Protein AF-G7YKW9-F1 (afdb_monomer)

Mean predicted aligned error: 18.88 Å

Solvent-accessible surface area (backbone atoms only — not comparable to full-atom values): 8591 Å² total; per-residue (Å²): 117,67,67,60,57,52,50,54,50,50,53,54,51,50,50,52,49,49,54,61,60,68,54,58,68,74,62,39,57,76,72,69,58,84,79,69,82,64,75,63,53,61,58,48,51,61,50,48,54,54,53,49,53,51,50,52,49,52,50,49,54,53,51,47,61,72,71,48,73,67,96,83,45,69,6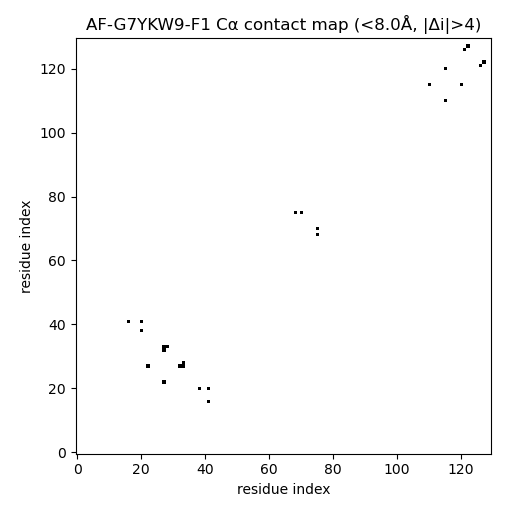3,81,76,47,67,78,79,80,62,84,81,72,91,79,73,87,84,74,87,83,83,83,93,74,95,76,79,84,77,82,80,78,75,87,77,78,65,62,80,87,73,53,59,66,66,61,53,50,46,57,69,72,67,52,82,130

Secondary structure (DSSP, 8-state):
-HHHHHHHHHHHHHHHHHHHHHS-HHHHHHTT---PPPTTHHHHHHHHHHHHHHHHHHHHHHHHHHHSPPTT-GGGTS-GGGSTT-SS------------S-----S-----GGG--HHHHHHHHHS---

InterPro domains:
  IPR013717 PIG-P [PF08510] (1-126)
  IPR052263 GPI Anchor Biosynthesis Protein [PTHR46346] (1-128)

Organism: Clonorc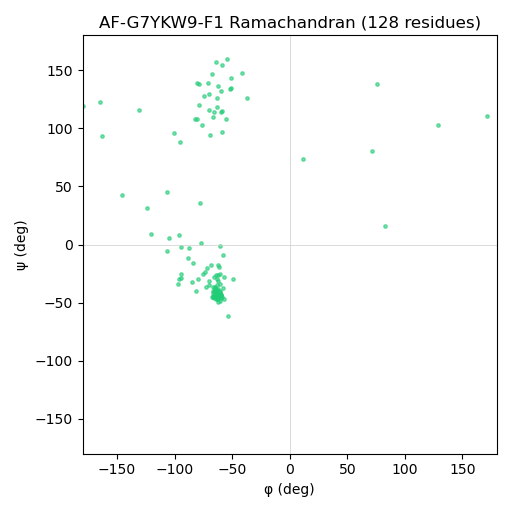his sinensis (NCBI:txid79923)

Foldseek 3Di:
DVVVVVVVVVVVVVVVLVCVQPDDPVVVVVVVNPDDDDNCCSVVVVVVVVVVVVVVVVVVVVVVVVPDDPPPDPVVVPDPVVPVPPPDDDPDDDDDDDDDDDDPDPDDPPPDPVPDDPVVVCCCVPVDDD

Structure (mmCIF, N/CA/C/O backbone):
data_AF-G7YKW9-F1
#
_entry.id   AF-G7YKW9-F1
#
loop_
_atom_site.group_PDB
_atom_site.id
_atom_site.type_symbol
_atom_site.label_atom_id
_atom_site.label_alt_id
_atom_site.label_comp_id
_atom_site.label_asym_id
_atom_site.label_entity_id
_atom_site.label_seq_id
_atom_site.pdbx_PDB_ins_code
_atom_site.Cartn_x
_atom_site.Cartn_y
_atom_site.Cartn_z
_atom_site.occupancy
_atom_site.B_iso_or_equiv
_atom_site.auth_seq_id
_atom_site.auth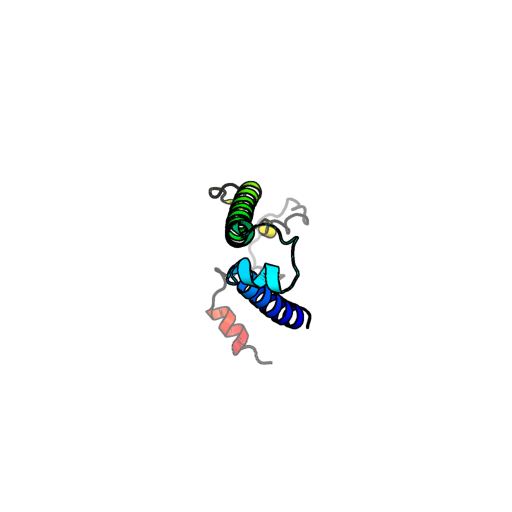_comp_id
_atom_site.auth_asym_id
_atom_site.auth_atom_id
_atom_site.pdbx_PDB_model_num
ATOM 1 N N . MET A 1 1 ? -10.408 -12.607 -12.558 1.00 73.44 1 MET A N 1
ATOM 2 C CA . MET A 1 1 ? -11.404 -12.923 -11.506 1.00 73.44 1 MET A CA 1
ATOM 3 C C . MET A 1 1 ? -10.901 -12.695 -10.075 1.00 73.44 1 MET A C 1
ATOM 5 O O . MET A 1 1 ? -11.707 -12.320 -9.238 1.00 73.44 1 MET A O 1
ATOM 9 N N . TYR A 1 2 ? -9.602 -12.816 -9.773 1.00 89.62 2 TYR A N 1
ATOM 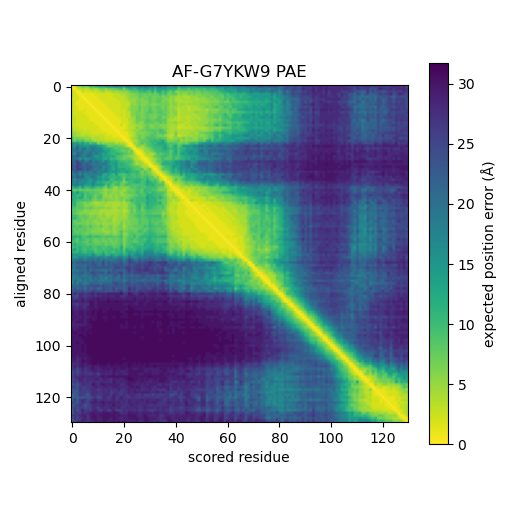10 C CA . TYR A 1 2 ? -9.075 -12.625 -8.406 1.00 89.62 2 TYR A CA 1
ATOM 11 C C . TYR A 1 2 ? -9.246 -11.210 -7.822 1.00 89.62 2 TYR A C 1
ATOM 13 O O . TYR A 1 2 ? -9.603 -11.070 -6.656 1.00 89.62 2 TYR A O 1
ATOM 21 N N . GLY A 1 3 ? -9.070 -10.160 -8.633 1.00 92.56 3 GLY A N 1
ATOM 22 C CA . GLY A 1 3 ? -9.185 -8.773 -8.162 1.00 92.56 3 GLY A CA 1
ATOM 23 C C . GLY A 1 3 ? -10.576 -8.399 -7.637 1.00 92.56 3 GLY A C 1
ATOM 24 O O . GLY A 1 3 ? -10.676 -7.628 -6.692 1.00 92.56 3 GLY A O 1
ATOM 25 N N . PHE A 1 4 ? -11.642 -8.993 -8.187 1.00 95.06 4 PHE A N 1
ATOM 26 C CA . PHE A 1 4 ? -13.010 -8.739 -7.724 1.00 95.06 4 PHE A CA 1
ATOM 27 C C . PHE A 1 4 ? -13.236 -9.275 -6.305 1.00 95.06 4 PHE A C 1
ATOM 29 O O . PHE A 1 4 ? -13.756 -8.566 -5.449 1.00 95.06 4 PHE A O 1
ATOM 36 N N . VAL A 1 5 ? -12.780 -10.500 -6.031 1.00 95.69 5 VAL A N 1
ATOM 37 C CA . VAL A 1 5 ? -12.897 -11.112 -4.699 1.00 95.69 5 VAL A CA 1
ATOM 38 C C . VAL A 1 5 ? -12.094 -10.316 -3.669 1.00 95.69 5 VAL A C 1
ATOM 40 O O . VAL A 1 5 ? -12.605 -10.023 -2.592 1.00 95.69 5 VAL A O 1
ATOM 43 N N . VAL A 1 6 ? -10.871 -9.902 -4.020 1.00 94.69 6 VAL A N 1
ATOM 44 C CA . VAL A 1 6 ? -10.019 -9.079 -3.146 1.00 94.69 6 VAL A CA 1
ATOM 45 C C . VAL A 1 6 ? -10.635 -7.699 -2.891 1.00 94.69 6 VAL A C 1
ATOM 47 O O . VAL A 1 6 ? -10.559 -7.209 -1.771 1.00 94.69 6 VAL A O 1
ATOM 50 N N . TYR A 1 7 ? -11.286 -7.094 -3.888 1.00 94.81 7 TYR A N 1
ATOM 51 C CA . TYR A 1 7 ? -11.969 -5.805 -3.748 1.00 94.81 7 TYR A CA 1
ATOM 52 C C . TYR A 1 7 ? -13.167 -5.866 -2.791 1.00 94.81 7 TYR A C 1
ATOM 54 O O . TYR A 1 7 ? -13.306 -5.022 -1.909 1.00 94.81 7 TYR A O 1
ATOM 62 N N . ILE A 1 8 ? -14.021 -6.886 -2.915 1.00 96.25 8 ILE A N 1
ATOM 63 C CA . ILE A 1 8 ? -15.144 -7.057 -1.985 1.00 96.25 8 ILE A CA 1
ATOM 64 C C . ILE A 1 8 ? -14.625 -7.375 -0.578 1.00 96.25 8 ILE A C 1
ATOM 66 O O . ILE A 1 8 ? -15.088 -6.788 0.400 1.00 96.25 8 ILE A O 1
ATOM 70 N N . ALA A 1 9 ? -13.626 -8.256 -0.470 1.00 95.19 9 ALA A N 1
ATOM 71 C CA . ALA A 1 9 ? -13.015 -8.606 0.806 1.00 95.19 9 ALA A CA 1
ATOM 72 C C . ALA A 1 9 ? -12.376 -7.392 1.500 1.00 95.19 9 ALA A C 1
ATOM 74 O O . ALA A 1 9 ? -12.544 -7.234 2.708 1.00 95.19 9 ALA A O 1
ATOM 75 N N . SER A 1 10 ? -11.690 -6.513 0.763 1.00 94.50 10 SER A N 1
ATOM 76 C CA . SER A 1 10 ? -11.064 -5.319 1.339 1.00 94.50 10 SER A CA 1
ATOM 77 C C . SER A 1 10 ? -12.096 -4.320 1.858 1.00 94.50 10 SER A C 1
ATOM 79 O O . SER A 1 10 ? -11.913 -3.790 2.951 1.00 94.50 10 SER A O 1
ATOM 81 N N . ILE A 1 11 ? -13.211 -4.119 1.145 1.00 95.12 11 ILE A N 1
ATOM 82 C CA . ILE A 1 11 ? -14.310 -3.254 1.603 1.00 95.12 11 ILE A CA 1
ATOM 83 C C . ILE A 1 11 ? -14.943 -3.802 2.881 1.00 95.12 11 ILE A C 1
ATOM 85 O O . ILE A 1 11 ? -15.134 -3.054 3.838 1.00 95.12 11 ILE A O 1
ATOM 89 N N . VAL A 1 12 ? -15.248 -5.102 2.919 1.00 95.38 12 VAL A N 1
ATOM 90 C CA . VAL A 1 12 ? -15.850 -5.739 4.100 1.00 95.38 12 VAL A CA 1
ATOM 91 C C . VAL A 1 12 ? -14.911 -5.638 5.302 1.00 95.38 12 VAL A C 1
ATOM 93 O O . VAL A 1 12 ? -15.334 -5.229 6.383 1.00 95.38 12 VAL A O 1
ATOM 96 N N . LEU A 1 13 ? -13.626 -5.942 5.114 1.00 91.38 13 LEU A N 1
ATOM 97 C CA . LEU A 1 13 ? -12.623 -5.856 6.174 1.00 91.38 13 LEU A CA 1
ATOM 98 C C . LEU A 1 13 ? -12.443 -4.413 6.671 1.00 91.38 13 LEU A C 1
ATOM 100 O O . LEU A 1 13 ? -12.348 -4.181 7.874 1.00 91.38 13 LEU A O 1
ATOM 104 N N . PHE A 1 14 ? -12.449 -3.439 5.760 1.00 89.44 14 PHE A N 1
ATOM 105 C CA . PHE A 1 14 ? -12.355 -2.022 6.098 1.00 89.44 14 PHE A CA 1
ATOM 106 C C . PHE A 1 14 ? -13.583 -1.525 6.872 1.00 89.44 14 PHE A C 1
ATOM 108 O O . PHE A 1 14 ? -13.440 -0.786 7.845 1.00 89.44 14 PHE A O 1
ATOM 115 N N . ALA A 1 15 ? -14.786 -1.968 6.502 1.00 90.94 15 ALA A N 1
ATOM 116 C CA . ALA A 1 15 ? -16.005 -1.645 7.237 1.00 90.94 15 ALA A CA 1
ATOM 117 C C . ALA A 1 15 ? -15.966 -2.211 8.666 1.00 90.94 15 ALA A C 1
ATOM 119 O O . ALA A 1 15 ? -16.244 -1.486 9.621 1.00 90.94 15 ALA A O 1
ATOM 120 N N . ILE A 1 16 ? -15.550 -3.473 8.829 1.00 87.62 16 ILE A N 1
ATOM 121 C CA . ILE A 1 16 ? -15.372 -4.106 10.147 1.00 87.62 16 ILE A CA 1
ATOM 122 C C . ILE A 1 16 ? -14.325 -3.347 10.974 1.00 87.62 16 ILE A C 1
ATOM 124 O O . ILE A 1 16 ? -14.544 -3.088 12.157 1.00 87.62 16 ILE A O 1
ATOM 128 N N . TYR A 1 17 ? -13.218 -2.939 10.349 1.00 84.81 17 TYR A N 1
ATOM 129 C CA . TYR A 1 17 ? -12.179 -2.137 10.991 1.00 84.81 17 TYR A CA 1
ATOM 130 C C . TYR A 1 17 ? -12.704 -0.782 11.483 1.00 84.81 17 TYR A C 1
ATOM 132 O O . TYR A 1 17 ? -12.424 -0.393 12.616 1.00 84.81 17 TYR A O 1
ATOM 140 N N . LEU A 1 18 ? -13.497 -0.076 10.671 1.00 84.75 18 LEU A N 1
ATOM 141 C CA . LEU A 1 18 ? -14.106 1.197 11.063 1.00 84.75 18 LEU A CA 1
ATOM 142 C C . LEU A 1 18 ? -15.094 1.030 12.214 1.00 84.75 18 LEU A C 1
ATOM 144 O O . LEU A 1 18 ? -15.041 1.802 13.169 1.00 84.75 18 LEU A O 1
ATOM 148 N N . ILE A 1 19 ? -15.962 0.016 12.148 1.00 84.44 19 ILE A N 1
ATOM 149 C CA . ILE A 1 19 ? -16.904 -0.301 13.229 1.00 84.44 19 ILE A CA 1
ATOM 150 C C . ILE A 1 19 ? -16.126 -0.543 14.524 1.00 84.44 19 ILE A C 1
ATOM 152 O O . ILE A 1 19 ? -16.435 0.054 15.551 1.00 84.44 19 ILE A O 1
ATOM 156 N N . TRP A 1 20 ? -15.061 -1.341 14.470 1.00 80.25 20 TRP A N 1
ATOM 157 C CA . TRP A 1 20 ? -14.217 -1.586 15.632 1.00 80.25 20 TRP A CA 1
ATOM 158 C C . TRP A 1 20 ? -13.510 -0.318 16.154 1.00 80.25 20 TRP A C 1
ATOM 160 O O . TRP A 1 20 ? -13.454 -0.099 17.362 1.00 80.25 20 TRP A O 1
ATOM 170 N N . ALA A 1 21 ? -13.004 0.546 15.270 1.00 80.69 21 ALA A N 1
ATOM 171 C CA . ALA A 1 21 ? -12.292 1.771 15.645 1.00 80.69 21 ALA A CA 1
ATOM 172 C C . ALA A 1 21 ? -13.202 2.859 16.260 1.00 80.69 21 ALA A C 1
ATOM 174 O O . ALA A 1 21 ? -12.777 3.619 17.144 1.00 80.69 21 ALA A O 1
ATOM 175 N N . LEU A 1 22 ? -14.448 2.956 15.781 1.00 75.69 22 LEU A N 1
ATOM 176 C CA . LEU A 1 22 ? -15.415 3.985 16.175 1.00 75.69 22 LEU A CA 1
ATOM 177 C C . LEU A 1 22 ? -16.190 3.627 17.450 1.00 75.69 22 LEU A C 1
ATOM 179 O O . LEU A 1 22 ? -16.533 4.533 18.211 1.00 75.69 22 LEU A O 1
ATOM 183 N N . VAL A 1 23 ? -16.452 2.341 17.707 1.00 77.69 23 VAL A N 1
ATOM 184 C CA . VAL A 1 23 ? -17.281 1.917 18.846 1.00 77.69 23 VAL A CA 1
ATOM 185 C C . VAL A 1 23 ? -16.557 2.162 20.190 1.00 77.69 23 VAL A C 1
ATOM 187 O O . VAL A 1 23 ? -15.405 1.752 20.358 1.00 77.69 23 VAL A O 1
ATOM 190 N N . PRO A 1 24 ? -17.201 2.823 21.178 1.00 66.62 24 PRO A N 1
ATOM 191 C CA . PRO A 1 24 ? -16.610 3.044 22.498 1.00 66.62 24 PRO A CA 1
ATOM 192 C C . PRO A 1 24 ? -16.446 1.733 23.281 1.00 66.62 24 PRO A C 1
ATOM 194 O O . PRO A 1 24 ? -17.280 0.834 23.196 1.00 66.62 24 PRO A O 1
ATOM 197 N N . HIS A 1 25 ? -15.394 1.645 24.101 1.00 62.09 25 HIS A N 1
ATOM 198 C CA . HIS A 1 25 ? -14.995 0.430 24.832 1.00 62.09 25 HIS A CA 1
ATOM 199 C C . HIS A 1 25 ? -16.094 -0.138 25.754 1.00 62.09 25 HIS A C 1
ATOM 201 O O . HIS A 1 25 ? -16.182 -1.348 25.946 1.00 62.09 25 HIS A O 1
ATOM 207 N N . GLU A 1 26 ? -16.976 0.731 26.250 1.00 63.72 26 GLU A N 1
ATOM 208 C CA . GLU A 1 26 ? -18.146 0.394 27.072 1.00 63.72 26 GLU A CA 1
ATOM 209 C C . GLU A 1 26 ? -19.096 -0.588 26.365 1.00 63.72 26 GLU A C 1
ATOM 211 O O . GLU A 1 26 ? -19.611 -1.519 26.981 1.00 63.72 26 GLU A O 1
ATOM 216 N N . TRP A 1 27 ? -19.260 -0.442 25.048 1.00 64.31 27 TRP A N 1
ATOM 217 C CA . TRP A 1 27 ? -20.124 -1.295 24.232 1.00 64.31 27 TRP A CA 1
ATOM 218 C C . TRP A 1 27 ? -19.460 -2.638 23.892 1.00 64.31 27 TRP A C 1
ATOM 220 O O . TRP A 1 27 ? -20.150 -3.646 23.760 1.00 64.31 27 TRP A O 1
ATOM 230 N N . LEU A 1 28 ? -18.123 -2.682 23.796 1.00 65.06 28 LEU A N 1
ATOM 231 C CA . LEU A 1 28 ? -17.373 -3.929 23.571 1.00 65.06 28 LEU A CA 1
ATOM 232 C C . LEU A 1 28 ? -17.350 -4.821 24.817 1.00 65.06 28 LEU A C 1
ATOM 234 O O . LEU A 1 28 ? -17.436 -6.043 24.693 1.00 65.06 28 LEU A O 1
ATOM 238 N N . GLY A 1 29 ? -17.268 -4.220 26.008 1.00 62.34 29 GLY A N 1
ATOM 239 C CA . GLY A 1 29 ? -17.350 -4.952 27.274 1.00 62.34 29 GLY A CA 1
ATOM 240 C C . GLY A 1 29 ? -18.697 -5.660 27.451 1.00 62.34 29 GLY A C 1
ATOM 241 O O . GLY A 1 29 ? -18.734 -6.807 27.888 1.00 62.34 29 GLY A O 1
ATOM 242 N N . LEU A 1 30 ? -19.791 -5.022 27.019 1.00 61.44 30 LEU A N 1
ATOM 243 C CA . LEU A 1 30 ? -21.143 -5.598 27.014 1.00 61.44 30 LEU A CA 1
ATOM 244 C C . LEU A 1 30 ? -21.301 -6.787 26.054 1.00 61.44 30 LEU A C 1
ATOM 246 O O . LEU A 1 30 ? -22.113 -7.671 26.308 1.00 61.44 30 LEU A O 1
ATOM 250 N N . ILE A 1 31 ? -20.518 -6.828 24.974 1.00 69.81 31 ILE A N 1
ATOM 251 C CA . ILE A 1 31 ? -20.555 -7.903 23.971 1.00 69.81 31 ILE A CA 1
ATOM 252 C C . ILE A 1 31 ? -19.635 -9.087 24.330 1.00 69.81 31 ILE A C 1
ATOM 254 O O . ILE A 1 31 ? -19.632 -10.101 23.636 1.00 69.81 31 ILE A O 1
ATOM 258 N N . GLY A 1 32 ? -18.888 -8.990 25.439 1.00 68.69 32 GLY A N 1
ATOM 259 C CA . GLY A 1 32 ? -18.037 -10.067 25.959 1.00 68.69 32 GLY A CA 1
ATOM 260 C C . GLY A 1 32 ? -16.659 -10.175 25.296 1.00 68.69 32 GLY A C 1
ATOM 261 O O . GLY A 1 32 ? -15.985 -11.193 25.437 1.00 68.69 32 GLY A O 1
ATOM 262 N N . ILE A 1 33 ? -16.217 -9.141 24.572 1.00 63.41 33 ILE A N 1
ATOM 263 C CA . ILE A 1 33 ? -14.908 -9.112 23.908 1.00 63.41 33 ILE A CA 1
ATOM 264 C C . ILE A 1 33 ? -13.903 -8.394 24.819 1.00 63.41 33 ILE A C 1
ATOM 266 O O . ILE A 1 33 ? -13.712 -7.182 24.743 1.00 63.41 33 ILE A O 1
ATOM 270 N N . THR A 1 34 ? -13.257 -9.153 25.703 1.00 60.62 34 THR A N 1
ATOM 271 C CA . THR A 1 34 ? -12.364 -8.618 26.752 1.00 60.62 34 THR A CA 1
ATOM 272 C C . THR A 1 34 ? -10.901 -8.448 26.308 1.00 60.62 34 THR A C 1
ATOM 274 O O . THR A 1 34 ? -10.124 -7.810 27.010 1.00 60.62 34 THR A O 1
ATOM 277 N N . TYR A 1 35 ? -10.505 -8.997 25.150 1.00 58.97 35 TYR A N 1
ATOM 278 C CA . TYR A 1 35 ? -9.093 -9.137 24.740 1.00 58.97 35 TYR A CA 1
ATOM 279 C C . TYR A 1 35 ? -8.743 -8.501 23.387 1.00 58.97 35 TYR A C 1
ATOM 281 O O . TYR A 1 35 ? -7.860 -8.995 22.685 1.00 58.97 35 TYR A O 1
ATOM 289 N N . LEU A 1 36 ? -9.407 -7.416 22.978 1.00 66.25 36 LEU A N 1
ATOM 290 C CA . LEU A 1 36 ? -8.966 -6.714 21.767 1.00 66.25 36 LEU A CA 1
ATOM 291 C C . LEU A 1 36 ? -7.772 -5.790 22.066 1.00 66.25 36 LEU A C 1
ATOM 293 O O . LEU A 1 36 ? -7.759 -5.139 23.115 1.00 66.25 36 LEU A O 1
ATOM 297 N N . PRO A 1 37 ? -6.755 -5.731 21.180 1.00 63.38 37 PRO A N 1
ATOM 298 C CA . PRO A 1 37 ? -5.630 -4.818 21.323 1.00 63.38 37 PRO A CA 1
ATOM 299 C C . PRO A 1 37 ? -6.149 -3.395 21.530 1.00 63.38 37 PRO A C 1
ATOM 301 O O . PRO A 1 37 ? -7.075 -2.953 20.858 1.00 63.38 37 PRO A O 1
ATOM 304 N N . HIS A 1 38 ? -5.584 -2.700 22.512 1.00 64.31 38 HIS A N 1
ATOM 305 C CA . HIS A 1 38 ? -6.089 -1.405 22.966 1.00 64.31 38 HIS A CA 1
ATOM 306 C C . HIS A 1 38 ? -6.216 -0.359 21.809 1.00 64.31 38 HIS A C 1
ATOM 308 O O . HIS A 1 38 ? -5.619 -0.479 20.733 1.00 64.31 38 HIS A O 1
ATOM 314 N N . ARG A 1 39 ? -7.035 0.682 22.015 1.00 68.94 39 ARG A N 1
ATOM 315 C CA . ARG A 1 39 ? -7.579 1.548 20.947 1.00 68.94 39 ARG A CA 1
ATOM 316 C C . ARG A 1 39 ? -6.549 2.321 20.103 1.00 68.94 39 ARG A C 1
ATOM 318 O O . ARG A 1 39 ? -6.897 2.728 18.998 1.00 68.94 39 ARG A O 1
ATOM 325 N N . HIS A 1 40 ? -5.297 2.514 20.543 1.00 74.50 40 HIS A N 1
ATOM 326 C CA . HIS A 1 40 ? -4.299 3.229 19.727 1.00 74.50 40 HIS A CA 1
ATOM 327 C C . HIS A 1 40 ? -4.020 2.499 18.415 1.00 74.50 40 HIS A C 1
ATOM 329 O O . HIS A 1 40 ? -3.697 3.144 17.427 1.00 74.50 40 HIS A O 1
ATOM 335 N N . TRP A 1 41 ? -4.201 1.173 18.345 1.00 76.12 41 TRP A N 1
ATOM 336 C CA . TRP A 1 41 ? -3.969 0.434 17.100 1.00 76.12 41 TRP A CA 1
ATOM 337 C C . TRP A 1 41 ? -4.873 0.908 15.957 1.00 76.12 41 TRP A C 1
ATOM 339 O O . TRP A 1 41 ? -4.457 0.841 14.804 1.00 76.12 41 TRP A O 1
ATOM 349 N N . ALA A 1 42 ? -6.039 1.487 16.265 1.00 81.00 42 ALA A N 1
ATOM 350 C CA . ALA A 1 42 ? -6.911 2.101 15.267 1.00 81.00 42 ALA A CA 1
ATOM 351 C C . ALA A 1 42 ? -6.268 3.308 14.549 1.00 81.00 42 ALA A C 1
ATOM 353 O O . ALA A 1 42 ? -6.577 3.565 13.385 1.00 81.00 42 ALA A O 1
ATOM 354 N N . ILE A 1 43 ? -5.370 4.041 15.219 1.00 78.62 43 ILE A N 1
ATOM 355 C CA . ILE A 1 43 ? -4.632 5.171 14.632 1.00 78.62 43 ILE A CA 1
ATOM 356 C C . ILE A 1 43 ? -3.246 4.748 14.141 1.00 78.62 43 ILE A C 1
ATOM 358 O O . ILE A 1 43 ? -2.772 5.226 13.112 1.00 78.62 43 ILE A O 1
ATOM 362 N N . THR A 1 44 ? -2.616 3.796 14.832 1.00 86.62 44 THR A N 1
ATOM 363 C CA . THR A 1 44 ? -1.325 3.235 14.433 1.00 86.62 44 THR A CA 1
ATOM 364 C C . THR A 1 44 ? -1.438 2.474 13.112 1.00 86.62 44 THR A C 1
ATOM 366 O O . THR A 1 44 ? -0.535 2.576 12.295 1.00 86.62 44 THR A O 1
ATOM 369 N N . GLY A 1 45 ? -2.548 1.773 12.851 1.00 85.69 45 GLY A N 1
ATOM 370 C CA . GLY A 1 45 ? -2.802 1.055 11.596 1.00 85.69 45 GLY A CA 1
ATOM 371 C C . GLY A 1 45 ? -2.653 1.921 10.335 1.00 85.69 45 GLY A C 1
ATOM 372 O O . GLY A 1 45 ? -1.764 1.646 9.525 1.00 85.69 45 GLY A O 1
ATOM 373 N N . PRO A 1 46 ? -3.458 2.989 10.154 1.00 86.19 46 PRO A N 1
ATOM 374 C CA . PRO A 1 46 ? -3.330 3.872 8.997 1.00 86.19 46 PRO A CA 1
ATOM 375 C C . PRO A 1 46 ? -1.978 4.593 8.968 1.00 86.19 46 PRO A C 1
ATOM 377 O O . PRO A 1 46 ? -1.409 4.764 7.893 1.00 86.19 46 PRO A O 1
ATOM 380 N N . PHE A 1 47 ? -1.422 4.963 10.127 1.00 90.25 47 PHE A N 1
ATOM 381 C CA . PHE A 1 47 ? -0.109 5.607 10.196 1.00 90.25 47 PHE A CA 1
ATOM 382 C C . PHE A 1 47 ? 1.023 4.689 9.706 1.00 90.25 47 PHE A C 1
ATOM 384 O O . PHE A 1 47 ? 1.856 5.110 8.904 1.00 90.25 47 PHE A O 1
ATOM 391 N N . LEU A 1 48 ? 1.029 3.421 10.129 1.00 90.56 48 LEU A N 1
ATOM 392 C CA . LEU A 1 48 ? 1.991 2.419 9.670 1.00 90.56 48 LEU A CA 1
ATOM 393 C C . LEU A 1 48 ? 1.831 2.128 8.180 1.00 90.56 48 LEU A C 1
ATOM 395 O O . LEU A 1 48 ? 2.836 2.016 7.491 1.00 90.56 48 LEU A O 1
ATOM 399 N N . LEU A 1 49 ? 0.599 2.054 7.665 1.00 91.69 49 LEU A N 1
ATOM 400 C CA . LEU A 1 49 ? 0.348 1.849 6.235 1.00 91.69 49 LEU A CA 1
ATOM 401 C C . LEU A 1 49 ? 0.956 2.990 5.405 1.00 91.69 49 LEU A C 1
ATOM 403 O O . LEU A 1 49 ? 1.694 2.739 4.450 1.00 91.69 49 LEU A O 1
ATOM 407 N N . VAL A 1 50 ? 0.709 4.244 5.799 1.00 94.62 50 VAL A N 1
ATOM 408 C CA . VAL A 1 50 ? 1.274 5.424 5.123 1.00 94.62 50 VAL A CA 1
ATOM 409 C C . VAL A 1 50 ? 2.800 5.445 5.234 1.00 94.62 50 VAL A C 1
ATOM 411 O O . VAL A 1 50 ? 3.481 5.626 4.226 1.00 94.62 50 VAL A O 1
ATOM 414 N N . SER A 1 51 ? 3.348 5.211 6.430 1.00 94.56 51 SER A N 1
ATOM 415 C CA . SER A 1 51 ? 4.797 5.173 6.663 1.00 94.56 51 SER A CA 1
ATOM 416 C C . SER A 1 51 ? 5.484 4.069 5.854 1.00 94.56 51 SER A C 1
ATOM 418 O O . SER A 1 51 ? 6.506 4.319 5.217 1.00 94.56 51 SER A O 1
ATOM 420 N N . PHE A 1 52 ? 4.895 2.874 5.809 1.00 95.62 52 PHE A N 1
ATOM 421 C CA . PHE A 1 52 ? 5.393 1.751 5.022 1.00 95.62 52 PHE A CA 1
ATOM 422 C C . PHE A 1 52 ? 5.348 2.053 3.524 1.00 95.62 52 PHE A C 1
ATOM 424 O O . PHE A 1 52 ? 6.333 1.837 2.828 1.00 95.62 52 PHE A O 1
ATOM 431 N N . THR A 1 53 ? 4.248 2.630 3.033 1.00 94.81 53 THR A N 1
ATOM 432 C CA . THR A 1 53 ? 4.124 3.041 1.625 1.00 94.81 53 THR A CA 1
ATOM 433 C C . THR A 1 53 ? 5.192 4.070 1.253 1.00 94.81 53 THR A C 1
ATOM 435 O O . THR A 1 53 ? 5.833 3.938 0.211 1.00 94.81 53 THR A O 1
ATOM 438 N N . LEU A 1 54 ? 5.437 5.059 2.119 1.00 96.31 54 LEU A N 1
ATOM 439 C CA . LEU A 1 54 ? 6.490 6.054 1.922 1.00 96.31 54 LEU A CA 1
ATOM 440 C C . LEU A 1 54 ? 7.886 5.413 1.903 1.00 96.31 54 LEU A C 1
ATOM 442 O O . LEU A 1 54 ? 8.694 5.746 1.039 1.00 96.31 54 LEU A O 1
ATOM 446 N N . LEU A 1 55 ? 8.164 4.476 2.816 1.00 96.25 55 LEU A N 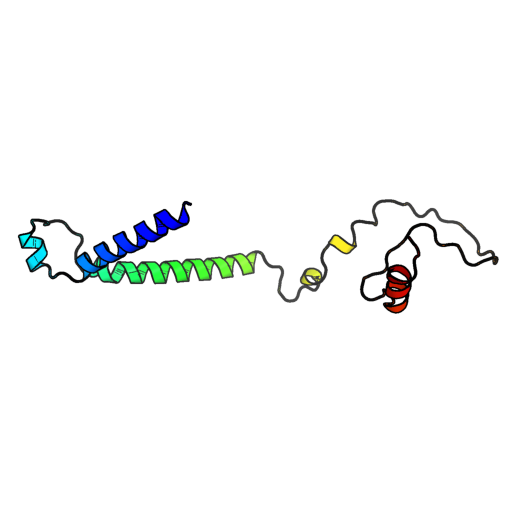1
ATOM 447 C CA . LEU A 1 55 ? 9.425 3.731 2.844 1.00 96.25 55 LEU A CA 1
ATOM 448 C C . LEU A 1 55 ? 9.618 2.876 1.589 1.00 96.25 55 LEU A C 1
ATOM 450 O O . LEU A 1 55 ? 10.703 2.892 1.013 1.00 96.25 55 LEU A O 1
ATOM 454 N N . CYS A 1 56 ? 8.581 2.171 1.134 1.00 95.88 56 CYS A N 1
ATOM 455 C CA . CYS A 1 56 ? 8.619 1.413 -0.114 1.00 95.88 56 CYS A CA 1
ATOM 456 C C . CYS A 1 56 ? 8.881 2.323 -1.313 1.00 95.88 56 CYS A C 1
ATOM 458 O O . CYS A 1 56 ? 9.695 1.980 -2.166 1.00 95.88 56 CYS A O 1
ATOM 460 N N . PHE A 1 57 ? 8.232 3.489 -1.367 1.00 95.75 57 PHE A N 1
ATOM 461 C CA . PHE A 1 57 ? 8.465 4.464 -2.426 1.00 95.75 57 PHE A CA 1
ATOM 462 C C . PHE A 1 57 ? 9.909 4.966 -2.403 1.00 95.75 57 PHE A C 1
ATOM 464 O O . PHE A 1 57 ? 10.594 4.901 -3.417 1.00 95.75 57 PHE A O 1
ATOM 471 N N . LEU A 1 58 ? 10.416 5.388 -1.243 1.00 95.44 58 LEU A N 1
ATOM 472 C CA . LEU A 1 58 ? 11.798 5.844 -1.115 1.00 95.44 58 LEU A CA 1
ATOM 473 C C . LEU A 1 58 ? 12.795 4.741 -1.497 1.00 95.44 58 LEU A C 1
ATOM 475 O O . LEU A 1 58 ? 13.730 4.996 -2.250 1.00 95.44 58 LEU A O 1
ATOM 479 N N . GLY A 1 59 ? 12.559 3.509 -1.040 1.00 94.62 59 GLY A N 1
ATOM 480 C CA . GLY A 1 59 ? 13.354 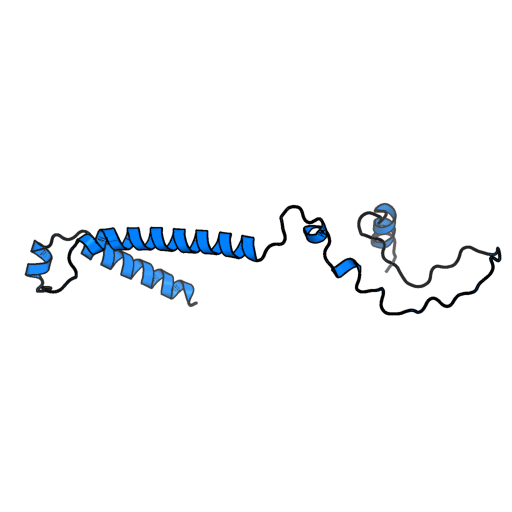2.339 -1.405 1.00 94.62 59 GLY A CA 1
ATOM 481 C C . GLY A 1 59 ? 13.334 2.060 -2.907 1.00 94.62 59 GLY A C 1
ATOM 482 O O . GLY A 1 59 ? 14.379 1.776 -3.483 1.00 94.62 59 GLY A O 1
ATOM 483 N N . TYR A 1 60 ? 12.181 2.214 -3.561 1.00 93.50 60 TYR A N 1
ATOM 484 C CA . TYR A 1 60 ? 12.064 2.097 -5.013 1.00 93.50 60 TYR A CA 1
ATOM 485 C C . TYR A 1 60 ? 12.898 3.155 -5.742 1.00 93.50 60 TYR A C 1
ATOM 487 O O . TYR A 1 60 ? 13.640 2.812 -6.660 1.00 93.50 60 TYR A O 1
ATOM 495 N N . VAL A 1 61 ? 12.833 4.424 -5.324 1.00 91.62 61 VAL A N 1
ATOM 496 C CA . VAL A 1 61 ? 13.613 5.488 -5.976 1.00 91.62 61 VAL A CA 1
ATOM 497 C C . VAL A 1 61 ? 15.116 5.283 -5.747 1.00 91.62 61 VAL A C 1
ATOM 499 O O . VAL A 1 61 ? 15.893 5.392 -6.691 1.00 91.62 61 VAL A O 1
ATOM 502 N N . LEU A 1 62 ? 15.532 4.897 -4.536 1.00 91.00 62 LEU A N 1
ATOM 503 C CA . LEU A 1 62 ? 16.925 4.542 -4.230 1.00 91.00 62 LEU A CA 1
ATOM 504 C C . LEU A 1 62 ? 17.420 3.365 -5.072 1.00 91.00 62 LEU A C 1
ATOM 506 O O . LEU A 1 62 ? 18.496 3.443 -5.662 1.00 91.00 62 LEU A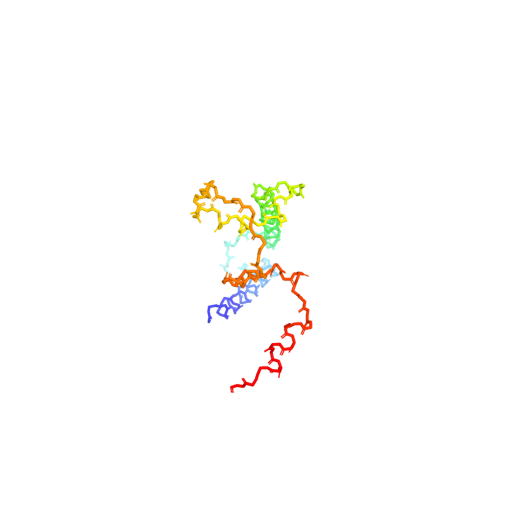 O 1
ATOM 510 N N . HIS A 1 63 ? 16.619 2.306 -5.174 1.00 89.31 63 HIS A N 1
ATOM 511 C CA . HIS A 1 63 ? 16.923 1.158 -6.020 1.00 89.31 63 HIS A CA 1
ATOM 512 C C . HIS A 1 63 ? 17.060 1.578 -7.489 1.00 89.31 63 HIS A C 1
ATOM 514 O O . HIS A 1 63 ? 18.008 1.187 -8.169 1.00 89.31 63 HIS A O 1
ATOM 520 N N . HIS A 1 64 ? 16.156 2.425 -7.979 1.00 87.06 64 HIS A N 1
ATOM 521 C CA . HIS A 1 64 ? 16.213 2.929 -9.344 1.00 87.06 64 HIS A CA 1
ATOM 522 C C . HIS A 1 64 ? 17.475 3.771 -9.582 1.00 87.06 64 HIS A C 1
ATOM 524 O O . HIS A 1 64 ? 18.173 3.539 -10.562 1.00 87.06 64 HIS A O 1
ATOM 530 N N . TRP A 1 65 ? 17.845 4.658 -8.652 1.00 82.00 65 TRP A N 1
ATOM 531 C CA . TRP A 1 65 ? 19.104 5.409 -8.720 1.00 82.00 65 TRP A CA 1
ATOM 532 C C . TRP A 1 65 ? 20.351 4.525 -8.716 1.00 82.00 65 TRP A C 1
ATOM 534 O O . TRP A 1 65 ? 21.325 4.880 -9.368 1.00 82.00 65 TRP A O 1
ATOM 544 N N . SER A 1 66 ? 20.341 3.390 -8.011 1.00 83.19 66 SER A N 1
ATOM 545 C CA . SER A 1 66 ? 21.482 2.463 -8.024 1.00 83.19 66 SER A CA 1
ATOM 546 C C . SER A 1 66 ? 21.596 1.633 -9.305 1.00 83.19 66 SER A C 1
ATOM 548 O O . SER A 1 66 ? 22.686 1.171 -9.629 1.00 83.19 66 SER A O 1
ATOM 550 N N . VAL A 1 67 ? 20.482 1.421 -10.013 1.00 81.50 67 VAL A N 1
ATOM 551 C CA . VAL A 1 67 ? 20.423 0.589 -11.227 1.00 81.50 67 VAL A CA 1
ATOM 552 C C . VAL A 1 67 ? 20.576 1.425 -12.500 1.00 81.50 67 VAL A C 1
ATOM 554 O O . VAL A 1 67 ? 21.076 0.928 -13.507 1.00 81.50 67 VAL A O 1
ATOM 557 N N . LEU A 1 68 ? 20.171 2.695 -12.474 1.00 73.12 68 LEU A N 1
ATOM 558 C CA . LEU A 1 68 ? 20.370 3.620 -13.584 1.00 73.12 68 LEU A CA 1
ATOM 559 C C . LEU A 1 68 ? 21.850 4.003 -13.732 1.00 73.12 68 LEU A C 1
ATOM 561 O O . LEU A 1 68 ? 22.531 4.312 -12.753 1.00 73.12 68 LEU A O 1
ATOM 565 N N . LEU A 1 69 ? 22.326 4.078 -14.979 1.00 65.19 69 LEU A N 1
ATOM 566 C CA . LEU A 1 69 ? 23.560 4.797 -15.298 1.00 65.19 69 LEU A CA 1
ATOM 567 C C . LEU A 1 69 ? 23.418 6.277 -14.882 1.00 65.19 69 LEU A C 1
ATOM 569 O O . LEU A 1 69 ? 22.299 6.798 -14.838 1.00 65.19 69 LEU A O 1
ATOM 573 N N . PRO A 1 70 ? 24.524 6.993 -14.598 1.00 69.00 70 PRO A N 1
ATOM 574 C CA . PRO A 1 70 ? 24.456 8.420 -14.295 1.00 69.00 70 PRO A CA 1
ATOM 575 C C . PRO A 1 70 ? 23.659 9.159 -15.381 1.00 69.00 70 PRO A C 1
ATOM 577 O O . PRO A 1 70 ? 23.892 8.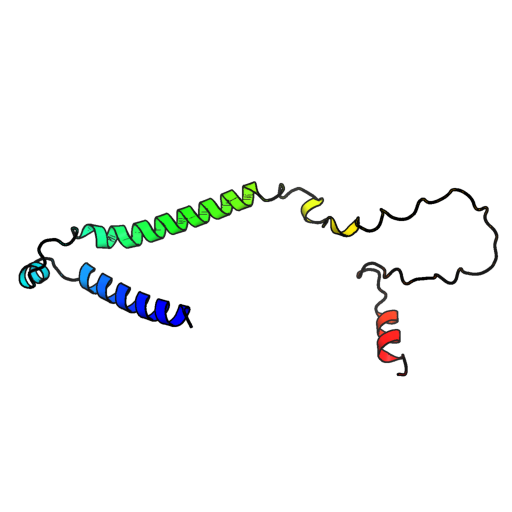940 -16.572 1.00 69.00 70 PRO A O 1
ATOM 580 N N . LEU A 1 71 ? 22.739 10.048 -14.974 1.00 62.00 71 LEU A N 1
ATOM 581 C CA . LEU A 1 71 ? 21.832 10.803 -15.866 1.00 62.00 71 LEU A CA 1
ATOM 582 C C . LEU A 1 71 ? 22.566 11.666 -16.914 1.00 62.00 71 LEU A C 1
ATOM 584 O O . LEU A 1 71 ? 21.945 12.217 -17.815 1.00 62.00 71 LEU A O 1
ATOM 588 N N . THR A 1 72 ? 23.885 11.797 -16.790 1.00 65.94 72 THR A N 1
ATOM 589 C CA . THR A 1 72 ? 24.777 12.501 -17.715 1.00 65.94 72 THR A CA 1
ATOM 590 C C . THR A 1 72 ? 25.419 11.587 -18.763 1.00 65.94 72 THR A C 1
ATOM 592 O O . THR A 1 72 ? 26.181 12.064 -19.602 1.00 65.94 72 THR A O 1
ATOM 595 N N . SER A 1 73 ? 25.164 10.276 -18.726 1.00 69.88 73 SER A N 1
ATOM 596 C CA . SER A 1 73 ? 25.764 9.337 -19.672 1.00 69.88 73 SER A CA 1
ATOM 597 C C . SER A 1 73 ? 25.047 9.387 -21.020 1.00 69.88 73 SER A C 1
ATOM 599 O O . SER A 1 73 ? 23.862 9.093 -21.142 1.00 69.88 73 SER A O 1
ATOM 601 N N . ILE A 1 74 ? 25.800 9.723 -22.068 1.00 71.25 74 ILE A N 1
ATOM 602 C CA . ILE A 1 74 ? 25.308 9.709 -23.453 1.00 71.25 74 ILE A CA 1
ATOM 603 C C . ILE A 1 74 ? 24.890 8.301 -23.916 1.00 71.25 74 ILE A C 1
ATOM 605 O O . ILE A 1 74 ? 24.120 8.153 -24.860 1.00 71.25 74 ILE A O 1
ATOM 609 N N . TYR A 1 75 ? 25.349 7.273 -23.201 1.00 67.31 75 TYR A N 1
ATOM 610 C CA . TYR A 1 75 ? 24.961 5.875 -23.373 1.00 67.31 75 TYR A CA 1
ATOM 611 C C . TYR A 1 75 ? 23.505 5.589 -22.963 1.00 67.31 75 TYR A C 1
ATOM 613 O O . TYR A 1 75 ? 22.954 4.602 -23.419 1.00 67.31 75 TYR A O 1
ATOM 621 N N . LEU A 1 76 ? 22.835 6.459 -22.188 1.00 67.75 76 LEU A N 1
ATOM 622 C CA . LEU A 1 76 ? 21.380 6.354 -21.966 1.00 67.75 76 LEU A CA 1
ATOM 623 C C . LEU A 1 76 ? 20.556 6.736 -23.208 1.00 67.75 76 LEU A C 1
ATOM 625 O O . LEU A 1 76 ? 19.384 6.387 -23.292 1.00 67.75 76 LEU A O 1
ATOM 629 N N . ILE A 1 77 ? 21.147 7.479 -24.151 1.00 71.50 77 ILE A N 1
ATOM 630 C CA . ILE A 1 77 ? 20.512 7.870 -25.422 1.00 71.50 77 ILE A CA 1
ATOM 631 C C . ILE A 1 77 ? 20.882 6.877 -26.535 1.00 71.50 77 ILE A C 1
ATOM 633 O O . ILE A 1 77 ? 20.157 6.740 -27.519 1.00 71.50 77 ILE A O 1
ATOM 637 N N . ARG A 1 78 ? 22.022 6.191 -26.399 1.00 63.53 78 ARG A N 1
ATOM 638 C CA . ARG A 1 78 ? 22.535 5.249 -27.390 1.00 63.53 78 ARG A CA 1
ATOM 639 C C . ARG A 1 78 ? 22.224 3.825 -26.946 1.00 63.53 78 ARG A C 1
ATOM 641 O O . ARG A 1 78 ? 22.994 3.247 -26.191 1.00 63.53 78 ARG A O 1
ATOM 648 N N . ASP A 1 79 ? 21.129 3.262 -27.446 1.00 67.69 79 ASP A N 1
ATOM 649 C CA . ASP A 1 79 ? 20.886 1.829 -27.293 1.00 67.69 79 ASP A CA 1
ATOM 650 C C . ASP A 1 79 ? 22.033 1.041 -27.959 1.00 67.69 79 ASP A C 1
ATOM 652 O O . ASP A 1 79 ? 22.400 1.299 -29.112 1.00 67.69 79 ASP A O 1
ATOM 656 N N . ASP A 1 80 ? 22.582 0.047 -27.255 1.00 62.56 80 ASP A N 1
ATOM 657 C CA . ASP A 1 80 ? 23.635 -0.859 -27.754 1.00 62.56 80 ASP A CA 1
ATOM 658 C C . ASP A 1 80 ? 23.203 -1.682 -28.990 1.00 62.56 80 ASP A C 1
ATOM 660 O O . ASP A 1 80 ? 23.990 -2.422 -29.580 1.00 62.56 80 ASP A O 1
ATOM 664 N N . CYS A 1 81 ? 21.962 -1.530 -29.458 1.00 56.09 81 CYS A N 1
ATOM 665 C CA . CYS A 1 81 ? 21.450 -2.200 -30.648 1.00 56.09 81 CYS A CA 1
ATOM 666 C C . CYS A 1 81 ? 21.916 -1.588 -31.984 1.00 56.09 81 CYS A C 1
ATOM 668 O O . CYS A 1 81 ? 21.559 -2.113 -33.035 1.00 56.09 81 CYS A O 1
ATOM 670 N N . VAL A 1 82 ? 22.751 -0.542 -31.983 1.00 52.03 82 VAL A N 1
ATOM 671 C CA . VAL A 1 82 ? 23.303 0.036 -33.229 1.00 52.03 82 VAL A CA 1
ATOM 672 C C . VAL A 1 82 ? 24.557 -0.710 -33.728 1.00 52.03 82 VAL A C 1
ATOM 674 O O . VAL A 1 82 ? 24.929 -0.561 -34.886 1.00 52.03 82 VAL A O 1
ATOM 677 N N . GLY A 1 83 ? 25.199 -1.538 -32.891 1.00 51.88 83 GLY A N 1
ATOM 678 C CA . GLY A 1 83 ? 26.469 -2.211 -33.223 1.00 51.88 83 GLY A CA 1
ATOM 679 C C . GLY A 1 83 ? 26.394 -3.713 -33.522 1.00 51.88 83 GLY A C 1
ATOM 680 O O . GLY A 1 83 ? 27.394 -4.300 -33.920 1.00 51.88 83 GLY A O 1
ATOM 681 N N . CYS A 1 84 ? 25.241 -4.370 -33.361 1.00 51.72 84 CYS A N 1
ATOM 682 C CA . CYS A 1 84 ? 25.114 -5.823 -33.576 1.00 51.72 84 CYS A CA 1
ATOM 683 C C . CYS A 1 84 ? 25.029 -6.235 -35.061 1.00 51.72 84 CYS A C 1
ATOM 685 O O . CYS A 1 84 ? 24.329 -7.184 -35.412 1.00 51.72 84 CYS A O 1
ATOM 687 N N . GLN A 1 85 ? 25.754 -5.543 -35.940 1.00 47.47 85 GLN A N 1
ATOM 688 C CA . GLN A 1 85 ? 25.984 -6.005 -37.305 1.00 47.47 85 GLN A CA 1
ATOM 689 C C . GLN A 1 85 ? 27.372 -5.609 -37.824 1.00 47.47 85 GLN A C 1
ATOM 691 O O . GLN A 1 85 ? 27.496 -5.204 -38.969 1.00 47.47 85 GLN A O 1
ATOM 696 N N . ASP A 1 86 ? 28.412 -5.740 -36.995 1.00 47.19 86 ASP A N 1
ATOM 697 C CA . ASP A 1 86 ? 29.811 -5.616 -37.453 1.00 47.19 86 ASP A CA 1
ATOM 698 C C . ASP A 1 86 ? 30.663 -6.879 -37.211 1.00 47.19 86 ASP A C 1
ATOM 700 O O . ASP A 1 86 ? 31.860 -6.888 -37.471 1.00 47.19 86 ASP A O 1
ATOM 704 N N . GLU A 1 87 ? 30.054 -7.999 -36.803 1.00 51.81 87 GLU A N 1
ATOM 705 C CA . GLU A 1 87 ? 30.755 -9.287 -36.631 1.00 51.81 87 GLU A CA 1
ATOM 706 C C . GLU A 1 87 ? 30.413 -10.293 -37.736 1.00 51.81 87 GLU A C 1
ATOM 708 O O . GLU A 1 87 ? 30.136 -11.465 -37.486 1.00 51.81 87 GLU A O 1
ATOM 713 N N . LEU A 1 88 ? 30.413 -9.844 -38.990 1.00 48.72 88 LEU A N 1
ATOM 714 C CA . LEU A 1 88 ? 30.654 -10.735 -40.119 1.00 48.72 88 LEU A CA 1
ATOM 715 C C . LEU A 1 88 ? 31.012 -9.873 -41.321 1.00 48.72 88 LEU A C 1
ATOM 717 O O . LEU A 1 88 ? 30.107 -9.369 -41.951 1.00 48.72 88 LEU A O 1
ATOM 721 N N . PHE A 1 89 ? 32.293 -9.631 -41.587 1.00 37.34 89 PHE A N 1
ATOM 722 C CA . PHE A 1 89 ? 32.923 -9.683 -42.918 1.00 37.34 89 PHE A CA 1
ATOM 723 C C . PHE A 1 89 ? 34.353 -9.130 -42.786 1.00 37.34 89 PHE A C 1
ATOM 725 O O . PHE A 1 89 ? 34.528 -7.928 -42.589 1.00 37.34 89 PHE A O 1
ATOM 732 N N . PRO A 1 90 ? 35.405 -9.962 -42.913 1.00 35.06 90 PRO A N 1
ATOM 733 C CA . PRO A 1 90 ? 36.757 -9.441 -43.029 1.00 35.06 90 PRO A CA 1
ATOM 734 C C . PRO A 1 90 ? 36.846 -8.699 -44.366 1.00 35.06 90 PRO A C 1
ATOM 736 O O . PRO A 1 90 ? 36.785 -9.311 -45.435 1.00 35.06 90 PRO A O 1
ATOM 739 N N . VAL A 1 91 ? 36.950 -7.370 -44.318 1.00 44.06 91 VAL A N 1
ATOM 740 C CA . VAL A 1 91 ? 37.215 -6.553 -45.505 1.00 44.06 91 VAL A CA 1
ATOM 741 C C . VAL A 1 91 ? 38.644 -6.847 -45.945 1.00 44.06 91 VAL A C 1
ATOM 743 O O . VAL A 1 91 ? 39.612 -6.290 -45.435 1.00 44.06 91 VAL A O 1
ATOM 746 N N . SER A 1 92 ? 38.764 -7.793 -46.877 1.00 38.53 92 SER A N 1
ATOM 747 C CA . SER A 1 92 ? 39.995 -8.055 -47.605 1.00 38.53 92 SER A CA 1
ATOM 748 C C . SER A 1 92 ? 40.319 -6.847 -48.473 1.00 38.53 92 SER A C 1
ATOM 750 O O . SER A 1 92 ? 39.619 -6.532 -49.435 1.00 38.53 92 SER A O 1
ATOM 752 N N . GLU A 1 93 ? 41.426 -6.214 -48.118 1.00 52.09 93 GLU A N 1
ATOM 753 C CA . GLU A 1 93 ? 42.228 -5.315 -48.927 1.00 52.09 93 GLU A CA 1
ATOM 754 C C . GLU A 1 93 ? 42.315 -5.767 -50.398 1.00 52.09 93 GLU A C 1
ATOM 756 O O . GLU A 1 93 ? 42.694 -6.910 -50.672 1.00 52.09 93 GLU A O 1
ATOM 761 N N . ASN A 1 94 ? 41.962 -4.844 -51.309 1.00 39.16 94 ASN A N 1
ATOM 762 C CA . ASN A 1 94 ? 42.337 -4.704 -52.731 1.00 39.16 94 ASN A CA 1
ATOM 763 C C . ASN A 1 94 ? 41.146 -4.523 -53.694 1.00 39.16 94 ASN A C 1
ATOM 765 O O . ASN A 1 94 ? 40.554 -5.502 -54.150 1.00 39.16 94 ASN A O 1
ATOM 769 N N . ARG A 1 95 ? 40.911 -3.281 -54.157 1.00 36.31 95 ARG A N 1
ATOM 770 C CA . ARG A 1 95 ? 40.688 -3.007 -55.595 1.00 36.31 95 ARG A CA 1
ATOM 771 C C . ARG A 1 95 ? 40.807 -1.523 -55.975 1.00 36.31 95 ARG A C 1
ATOM 773 O O . ARG A 1 95 ? 40.080 -0.670 -55.483 1.00 36.31 95 ARG A O 1
ATOM 780 N N . GLN A 1 96 ? 41.727 -1.299 -56.913 1.00 33.97 96 GLN A N 1
ATOM 781 C CA . GLN A 1 96 ? 41.967 -0.146 -57.792 1.00 33.97 96 GLN A CA 1
ATOM 782 C C . GLN A 1 96 ? 40.674 0.478 -58.375 1.00 33.97 96 GLN A C 1
ATOM 784 O O . GLN A 1 96 ? 39.740 -0.266 -58.687 1.00 33.97 96 GLN A O 1
ATOM 789 N N . PRO A 1 97 ? 40.625 1.807 -58.616 1.00 43.28 97 PRO A N 1
ATOM 790 C CA . PRO A 1 97 ? 39.464 2.472 -59.201 1.00 43.28 97 PRO A CA 1
ATOM 791 C C . PRO A 1 97 ? 39.374 2.176 -60.703 1.00 43.28 97 PRO A C 1
ATOM 793 O O . PRO A 1 97 ? 40.332 2.377 -61.447 1.00 43.28 97 PRO A O 1
ATOM 796 N N . THR A 1 98 ? 38.225 1.712 -61.186 1.00 32.22 98 THR A N 1
ATOM 797 C CA . THR A 1 98 ? 37.918 1.701 -62.623 1.00 32.22 98 THR A CA 1
ATOM 798 C C . THR A 1 98 ? 36.539 2.304 -62.829 1.00 32.22 98 THR A C 1
ATOM 800 O O . THR A 1 98 ? 35.538 1.791 -62.339 1.00 32.22 98 THR A O 1
ATOM 803 N N . ASN A 1 99 ? 36.540 3.444 -63.522 1.00 46.81 99 ASN A N 1
ATOM 804 C CA . ASN A 1 99 ? 35.371 4.110 -64.071 1.00 46.81 99 ASN A CA 1
ATOM 805 C C . ASN A 1 99 ? 34.640 3.170 -65.035 1.00 46.81 99 ASN A C 1
ATOM 807 O O . ASN A 1 99 ? 35.179 2.876 -66.098 1.00 46.81 99 ASN A O 1
ATOM 811 N N . SER A 1 100 ? 33.420 2.774 -64.684 1.00 41.88 100 SER A N 1
ATOM 812 C CA . SER A 1 100 ? 32.318 2.496 -65.615 1.00 41.88 100 SER A CA 1
ATOM 813 C C . SER A 1 100 ? 31.088 2.082 -64.805 1.00 41.88 100 SER A C 1
ATOM 815 O O . SER A 1 100 ? 31.127 1.068 -64.112 1.00 41.88 100 SER A O 1
ATOM 817 N N . ASP A 1 101 ? 30.026 2.876 -64.948 1.00 41.75 101 ASP A N 1
ATOM 818 C CA . ASP A 1 101 ? 28.639 2.643 -64.521 1.00 41.75 101 ASP A CA 1
ATOM 819 C C . ASP A 1 101 ? 28.308 2.783 -63.017 1.00 41.75 101 ASP A C 1
ATOM 821 O O . ASP A 1 101 ? 29.071 2.351 -62.150 1.00 41.75 101 ASP A O 1
ATOM 825 N N . PRO A 1 102 ? 27.160 3.411 -62.667 1.00 44.38 102 PRO A N 1
ATOM 826 C CA . PRO A 1 102 ? 26.716 3.502 -61.282 1.00 44.38 102 PRO A CA 1
ATOM 827 C C . PRO A 1 102 ? 26.446 2.086 -60.755 1.00 44.38 102 PRO A C 1
ATOM 829 O O . PRO A 1 102 ? 25.672 1.347 -61.373 1.00 44.38 102 PRO A O 1
ATOM 832 N N . PRO A 1 103 ? 27.056 1.679 -59.627 1.00 45.97 103 PRO A N 1
ATOM 833 C CA . PRO A 1 103 ? 26.868 0.340 -59.102 1.00 45.97 103 PRO A CA 1
ATOM 834 C C . PRO A 1 103 ? 25.396 0.167 -58.732 1.00 45.97 103 PRO A C 1
ATOM 836 O O . PRO A 1 103 ? 24.860 0.880 -57.881 1.00 45.97 103 PRO A O 1
ATOM 839 N N . ALA A 1 104 ? 24.733 -0.786 -59.385 1.00 49.62 104 ALA A N 1
ATOM 840 C CA . ALA A 1 104 ? 23.450 -1.296 -58.939 1.00 49.62 104 ALA A CA 1
ATOM 841 C C . ALA A 1 104 ? 23.651 -1.864 -57.529 1.00 49.62 104 ALA A C 1
ATOM 843 O O . ALA A 1 104 ? 24.157 -2.972 -57.386 1.00 49.62 104 ALA A O 1
ATOM 844 N N . LEU A 1 105 ? 23.328 -1.067 -56.503 1.00 49.16 105 LEU A N 1
ATOM 845 C CA . LEU A 1 105 ? 23.446 -1.428 -55.091 1.00 49.16 105 LEU A CA 1
ATOM 846 C C . LEU A 1 105 ? 22.657 -2.724 -54.838 1.00 49.16 105 LEU A C 1
ATOM 848 O O . LEU A 1 105 ? 21.421 -2.682 -54.858 1.00 49.16 105 LEU A O 1
ATOM 852 N N . PRO A 1 106 ? 23.317 -3.875 -54.604 1.00 52.00 106 PRO A N 1
ATOM 853 C CA . PRO A 1 106 ? 22.616 -5.053 -54.151 1.00 52.00 106 PRO A CA 1
ATOM 854 C C . PRO A 1 106 ? 22.338 -4.918 -52.652 1.00 52.00 106 PRO A C 1
ATOM 856 O O . PRO A 1 106 ? 23.195 -4.516 -51.870 1.00 52.00 106 PRO A O 1
ATOM 859 N N . THR A 1 107 ? 21.123 -5.320 -52.285 1.00 50.34 107 THR A N 1
ATOM 860 C CA . THR A 1 107 ? 20.669 -5.591 -50.915 1.00 50.34 107 THR A CA 1
ATOM 861 C C . THR A 1 107 ? 20.482 -4.355 -50.039 1.00 50.34 107 THR A C 1
ATOM 863 O O . THR A 1 107 ? 21.310 -4.011 -49.210 1.00 50.34 107 THR A O 1
ATOM 866 N N . GLN A 1 108 ? 19.323 -3.719 -50.243 1.00 58.53 108 GLN A N 1
ATOM 867 C CA . GLN A 1 108 ? 18.496 -3.012 -49.258 1.00 58.53 108 GLN A CA 1
ATOM 868 C C . GLN A 1 108 ? 19.147 -2.761 -47.884 1.00 58.53 108 GLN A C 1
ATOM 870 O O . GLN A 1 108 ? 18.760 -3.341 -46.873 1.00 58.53 108 GLN A O 1
ATOM 875 N N . VAL A 1 109 ? 20.088 -1.823 -47.849 1.00 56.88 109 VAL A N 1
ATOM 876 C CA . VAL A 1 109 ? 20.424 -1.093 -46.631 1.00 56.88 109 VAL A CA 1
ATOM 877 C C . VAL A 1 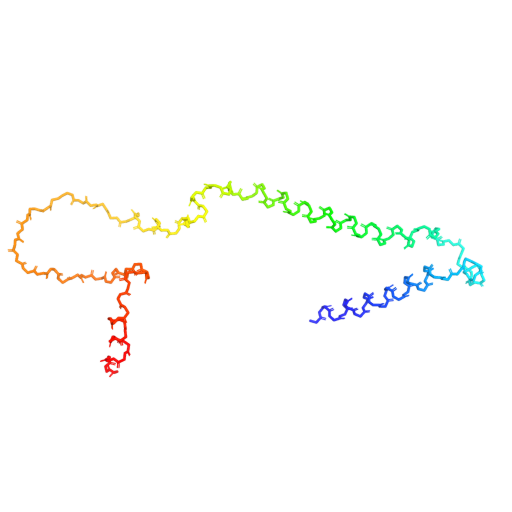109 ? 19.295 -0.087 -46.454 1.00 56.88 109 VAL A C 1
ATOM 879 O O . VAL A 1 109 ? 19.185 0.874 -47.216 1.00 56.88 109 VAL A O 1
ATOM 882 N N . ILE A 1 110 ? 18.369 -0.373 -45.538 1.00 57.47 110 ILE A N 1
ATOM 883 C CA . ILE A 1 110 ? 17.317 0.580 -45.181 1.00 57.47 110 ILE A CA 1
ATOM 884 C C . ILE A 1 110 ? 18.025 1.702 -44.411 1.00 57.47 110 ILE A C 1
ATOM 886 O O . ILE A 1 110 ? 18.598 1.415 -43.359 1.00 57.47 110 ILE A O 1
ATOM 890 N N . PRO A 1 111 ? 18.053 2.943 -44.927 1.00 61.62 111 PRO A N 1
ATOM 891 C CA . PRO A 1 111 ? 18.681 4.048 -44.219 1.00 61.62 111 PRO A CA 1
ATOM 892 C C . PRO A 1 111 ? 17.929 4.320 -42.904 1.00 61.62 111 PRO A C 1
ATOM 894 O O . PRO A 1 111 ? 16.750 3.961 -42.788 1.00 61.62 111 PRO A O 1
ATOM 897 N N . PRO A 1 112 ? 18.583 4.940 -41.906 1.00 63.22 112 PRO A N 1
ATOM 898 C CA . PRO A 1 112 ? 17.918 5.343 -40.670 1.00 63.22 112 PRO A CA 1
ATOM 899 C C . PRO A 1 112 ? 16.648 6.142 -40.992 1.00 63.22 112 PRO A C 1
ATOM 901 O O . PRO A 1 112 ? 16.624 6.911 -41.948 1.00 63.22 112 PRO A O 1
ATOM 904 N N . ILE A 1 113 ? 15.584 5.957 -40.200 1.00 61.88 113 ILE A N 1
ATOM 905 C CA . ILE A 1 113 ? 14.229 6.490 -40.468 1.00 61.88 113 ILE A CA 1
ATOM 906 C C . ILE A 1 113 ? 14.218 7.992 -40.810 1.00 61.88 113 ILE A C 1
ATOM 908 O O . ILE A 1 113 ? 13.361 8.434 -41.572 1.00 61.88 113 ILE A O 1
ATOM 912 N N . PHE A 1 114 ? 15.172 8.764 -40.285 1.00 64.69 114 PHE A N 1
ATOM 913 C CA . PHE A 1 114 ? 15.303 10.201 -40.537 1.00 64.69 114 PHE A CA 1
ATOM 914 C C . PHE A 1 114 ? 15.831 10.563 -41.934 1.00 64.69 114 PHE A C 1
ATOM 916 O O . PHE A 1 114 ? 15.520 11.646 -42.418 1.00 64.69 114 PHE A O 1
ATOM 923 N N . ASP A 1 115 ? 16.561 9.663 -42.593 1.00 65.19 115 ASP A N 1
ATOM 924 C CA . ASP A 1 115 ? 17.098 9.848 -43.951 1.00 65.19 115 ASP A CA 1
ATOM 925 C C . ASP A 1 115 ? 16.191 9.228 -45.028 1.00 65.19 115 ASP A C 1
ATOM 927 O O . ASP A 1 115 ? 16.548 9.136 -46.207 1.00 65.19 115 ASP A O 1
ATOM 931 N N . LEU A 1 116 ? 15.000 8.769 -44.638 1.00 71.50 116 LEU A N 1
ATOM 932 C CA . LEU A 1 116 ? 14.043 8.188 -45.562 1.00 71.50 116 LEU A CA 1
ATOM 933 C C . LEU A 1 116 ? 13.262 9.308 -46.259 1.00 71.50 116 LEU A C 1
ATOM 935 O O . LEU A 1 116 ? 12.405 9.949 -45.657 1.00 71.50 116 LEU A O 1
ATOM 939 N N . ASP A 1 117 ? 13.544 9.526 -47.544 1.00 76.75 117 ASP A N 1
ATOM 940 C CA . ASP A 1 117 ? 12.817 10.509 -48.350 1.00 76.75 117 ASP A CA 1
ATOM 941 C C . ASP A 1 117 ? 11.311 10.158 -48.401 1.00 76.75 117 ASP A C 1
ATOM 943 O O . ASP A 1 117 ? 10.933 9.122 -48.976 1.00 76.75 117 ASP A O 1
ATOM 947 N N . PRO A 1 118 ? 10.429 10.996 -47.815 1.00 76.19 118 PRO A N 1
ATOM 948 C CA . PRO A 1 118 ? 9.001 10.711 -47.735 1.00 76.19 118 PRO A CA 1
ATOM 949 C C . PRO A 1 118 ? 8.340 10.644 -49.118 1.00 76.19 118 PRO A C 1
ATOM 951 O O . PRO A 1 118 ? 7.347 9.927 -49.289 1.00 76.19 118 PRO A O 1
ATOM 954 N N . VAL A 1 119 ? 8.897 11.326 -50.126 1.00 79.44 119 VAL A N 1
ATOM 955 C CA . VAL A 1 119 ? 8.383 11.287 -51.502 1.00 79.44 119 VAL A CA 1
ATOM 956 C C . VAL A 1 119 ? 8.577 9.892 -52.089 1.00 79.44 119 VAL A C 1
ATOM 958 O O . VAL A 1 119 ? 7.635 9.307 -52.622 1.00 79.44 119 VAL A O 1
ATOM 961 N N . ARG A 1 120 ? 9.758 9.300 -51.888 1.00 78.25 120 ARG A N 1
ATOM 962 C CA . ARG A 1 120 ? 10.107 7.974 -52.413 1.00 78.25 120 ARG A CA 1
ATOM 963 C C . ARG A 1 120 ? 9.278 6.849 -51.786 1.00 78.25 120 ARG A C 1
ATOM 965 O O . ARG A 1 120 ? 8.917 5.889 -52.467 1.00 78.25 120 ARG A O 1
ATOM 972 N N . VAL A 1 121 ? 8.965 6.954 -50.492 1.00 76.19 121 VAL A N 1
ATOM 973 C CA . VAL A 1 121 ? 8.096 5.989 -49.789 1.00 76.19 121 VAL A CA 1
ATOM 974 C C . VAL A 1 121 ? 6.665 6.079 -50.306 1.00 76.19 121 VAL A C 1
ATOM 976 O O . VAL A 1 121 ? 6.052 5.055 -50.610 1.00 76.19 121 VAL A O 1
ATOM 979 N N . THR A 1 122 ? 6.150 7.300 -50.455 1.00 82.50 122 THR A N 1
ATOM 980 C CA . THR A 1 122 ? 4.786 7.537 -50.942 1.00 82.50 122 THR A CA 1
ATOM 981 C C . THR A 1 122 ? 4.630 7.038 -52.378 1.00 82.50 122 THR A C 1
ATOM 983 O O . THR A 1 122 ? 3.678 6.324 -52.684 1.00 82.50 122 THR A O 1
ATOM 986 N N . GLU A 1 123 ? 5.613 7.310 -53.237 1.00 82.62 123 GLU A N 1
ATOM 987 C CA . GLU A 1 123 ? 5.652 6.815 -54.613 1.00 82.62 123 GLU A CA 1
ATOM 988 C C . GLU A 1 123 ? 5.624 5.278 -54.659 1.00 82.62 123 GLU A C 1
ATOM 990 O O . GLU A 1 123 ? 4.837 4.677 -55.388 1.00 82.62 123 GLU A O 1
ATOM 995 N N . ARG A 1 124 ? 6.422 4.609 -53.817 1.00 76.94 124 ARG A N 1
ATOM 996 C CA . ARG A 1 124 ? 6.485 3.140 -53.770 1.00 76.94 124 ARG A CA 1
ATOM 997 C C . ARG A 1 124 ? 5.233 2.478 -53.196 1.00 76.94 124 ARG A C 1
ATOM 999 O O . ARG A 1 124 ? 4.935 1.359 -53.608 1.00 76.94 124 ARG A O 1
ATOM 1006 N N . LEU A 1 125 ? 4.536 3.119 -52.258 1.00 77.00 125 LEU A N 1
ATOM 1007 C CA . LEU A 1 125 ? 3.322 2.574 -51.641 1.00 77.00 125 LEU A CA 1
ATOM 1008 C C . LEU A 1 125 ? 2.079 2.785 -52.506 1.00 77.00 125 LEU A C 1
ATOM 1010 O O . LEU A 1 125 ? 1.249 1.884 -52.598 1.00 77.00 125 LEU A O 1
ATOM 1014 N N . TYR A 1 126 ? 1.953 3.952 -53.138 1.00 78.62 126 TYR A N 1
ATOM 1015 C CA . TYR A 1 126 ? 0.743 4.316 -53.875 1.00 78.62 126 TYR A CA 1
ATOM 1016 C C . TYR A 1 126 ? 0.832 4.043 -55.373 1.00 78.62 126 TYR A C 1
ATOM 1018 O O . TYR A 1 126 ? -0.191 3.763 -55.993 1.00 78.62 126 TYR A O 1
ATOM 1026 N N . LEU A 1 127 ? 2.029 4.103 -55.964 1.00 77.50 127 LEU A N 1
ATOM 1027 C CA . LEU A 1 127 ? 2.207 3.946 -57.410 1.00 77.50 127 LEU A CA 1
ATOM 1028 C C . LEU A 1 127 ? 2.778 2.585 -57.810 1.00 77.50 127 LEU A C 1
ATOM 1030 O O . LEU A 1 127 ? 3.052 2.375 -58.988 1.00 77.50 127 LEU A O 1
ATOM 1034 N N . ARG A 1 128 ? 2.947 1.637 -56.877 1.00 65.38 128 ARG A N 1
ATOM 1035 C CA . ARG A 1 128 ? 3.265 0.249 -57.235 1.00 65.38 128 ARG A CA 1
ATOM 1036 C C . ARG A 1 128 ? 1.967 -0.470 -57.642 1.00 65.38 128 ARG A C 1
ATOM 1038 O O . ARG A 1 128 ? 1.163 -0.767 -56.757 1.00 65.38 128 ARG A O 1
ATOM 1045 N N . PRO A 1 129 ? 1.742 -0.772 -58.936 1.00 66.81 129 PRO A N 1
ATOM 1046 C CA . PRO A 1 129 ? 0.637 -1.638 -59.329 1.00 66.81 129 PRO A CA 1
ATOM 1047 C C . PRO A 1 129 ? 0.849 -3.031 -58.717 1.00 66.81 129 PRO A C 1
ATOM 1049 O O . PRO A 1 129 ? 1.983 -3.515 -58.664 1.00 66.81 129 PRO A O 1
ATOM 1052 N N . ARG A 1 130 ? -0.234 -3.609 -58.184 1.00 62.00 130 ARG A N 1
ATOM 1053 C CA . ARG A 1 130 ? -0.256 -4.950 -57.580 1.00 62.00 130 ARG A CA 1
ATOM 1054 C C . ARG A 1 130 ? 0.076 -6.038 -58.589 1.00 62.00 130 ARG A C 1
ATOM 1056 O O . ARG A 1 130 ? -0.399 -5.920 -59.739 1.00 62.00 130 ARG A O 1
#

Radius of gyration: 34.57 Å; Cα contacts (8 Å, |Δi|>4): 13; chains: 1; bounding box: 64×25×93 Å

Sequence (130 aa):
MYGFVVYIASIVLFAIYLIWALVPHEWLGLIGITYLPHRHWAITGPFLLVSFTLLCFLGYVLHHWSVLLPLTSIYLIRDDCVGCQDELFPVSENRQPTNSDPPALPTQVIPPIFDLDPVRVTERLYLRPR

pLDDT: mean 71.38, std 17.65, range [32.22, 96.31]